Protein AF-A0A9Q0I4V2-F1 (afdb_monomer_lite)

Secondary structure (DSSP, 8-state):
---S--------SSHHHHHHHHHHHHHHTHHHHHHHHHHTT---GGGT-HHHHHHHHHHHHHHHHHHHHHHHHTSTT--HHHHHSPPGGGSS--

Structure (mmCIF, N/CA/C/O backbone):
data_AF-A0A9Q0I4V2-F1
#
_entry.id   AF-A0A9Q0I4V2-F1
#
loop_
_atom_site.group_PDB
_atom_site.id
_atom_site.type_symbol
_atom_site.label_atom_id
_atom_site.label_alt_id
_atom_site.label_comp_id
_atom_site.label_asym_id
_atom_site.label_entity_id
_atom_site.label_seq_id
_atom_site.pdbx_PDB_ins_code
_atom_site.Cartn_x
_atom_site.Cartn_y
_atom_site.Cartn_z
_atom_site.occupancy
_atom_site.B_iso_or_equiv
_atom_site.auth_seq_id
_atom_site.auth_comp_id
_atom_site.auth_asym_id
_atom_site.auth_atom_id
_atom_site.pdbx_PDB_model_num
ATOM 1 N N . MET A 1 1 ? -17.325 -12.843 1.898 1.00 42.16 1 MET A N 1
ATOM 2 C CA . MET A 1 1 ? -15.992 -12.222 1.809 1.00 42.16 1 MET A CA 1
ATOM 3 C C . MET A 1 1 ? -15.171 -13.076 0.869 1.00 42.16 1 MET A C 1
ATOM 5 O O . MET A 1 1 ? -14.630 -14.083 1.298 1.00 42.16 1 MET A O 1
ATOM 9 N N . ASP A 1 2 ? -15.194 -12.738 -0.413 1.00 47.62 2 ASP A N 1
ATOM 10 C CA . ASP A 1 2 ? -14.444 -13.437 -1.455 1.00 47.62 2 ASP A CA 1
ATOM 11 C C . ASP A 1 2 ? -13.394 -12.431 -1.937 1.00 47.62 2 ASP A C 1
ATOM 13 O O . ASP A 1 2 ? -13.753 -11.384 -2.480 1.00 47.62 2 ASP A O 1
ATOM 17 N N . SER A 1 3 ? -12.121 -12.633 -1.587 1.00 56.28 3 SER A N 1
ATOM 18 C CA . SER A 1 3 ? -11.054 -11.700 -1.960 1.00 56.28 3 SER A CA 1
ATOM 19 C C . SER A 1 3 ? -10.373 -12.199 -3.234 1.00 56.28 3 SER A C 1
ATOM 21 O O . SER A 1 3 ? -10.006 -13.363 -3.355 1.00 56.28 3 SER A O 1
ATOM 23 N N . SER A 1 4 ? -10.179 -11.309 -4.210 1.00 64.69 4 SER A N 1
ATOM 24 C CA . SER A 1 4 ? -9.555 -11.641 -5.507 1.00 64.69 4 SER A CA 1
ATOM 25 C C . SER A 1 4 ? -8.055 -11.999 -5.395 1.00 64.69 4 SER A C 1
ATOM 27 O O . SER A 1 4 ? -7.388 -12.340 -6.375 1.00 64.69 4 SER A O 1
ATOM 29 N N . TYR A 1 5 ? -7.480 -11.924 -4.191 1.00 62.53 5 TYR A N 1
ATOM 30 C CA . TYR A 1 5 ? -6.055 -12.119 -3.956 1.00 62.53 5 TYR A CA 1
ATOM 31 C C . TYR A 1 5 ? -5.737 -13.572 -3.579 1.00 62.53 5 TYR A C 1
ATOM 33 O O . TYR A 1 5 ? -5.896 -13.978 -2.434 1.00 62.53 5 TYR A O 1
ATOM 41 N N . LYS A 1 6 ? -5.198 -14.342 -4.534 1.00 72.00 6 LYS A N 1
ATOM 42 C CA . LYS A 1 6 ? -4.542 -15.645 -4.277 1.00 72.00 6 LYS A CA 1
ATOM 43 C C . LYS A 1 6 ? -3.225 -15.474 -3.504 1.00 72.00 6 LYS A C 1
ATOM 45 O O . LYS A 1 6 ? -2.680 -14.367 -3.492 1.00 72.00 6 LYS A O 1
ATOM 50 N N . ASP A 1 7 ? -2.693 -16.550 -2.916 1.00 64.94 7 ASP A N 1
ATOM 51 C CA . ASP A 1 7 ? -1.449 -16.579 -2.119 1.00 64.94 7 ASP A CA 1
ATOM 52 C C . ASP A 1 7 ? -0.344 -15.648 -2.653 1.00 64.94 7 ASP A C 1
ATOM 54 O O . ASP A 1 7 ? -0.061 -15.595 -3.855 1.00 64.94 7 ASP A O 1
ATOM 58 N N . LEU A 1 8 ? 0.257 -14.853 -1.759 1.00 59.88 8 LEU A N 1
ATOM 59 C CA . LEU A 1 8 ? 1.361 -13.960 -2.113 1.00 59.88 8 LEU A CA 1
ATOM 60 C C . LEU A 1 8 ? 2.679 -14.744 -2.044 1.00 59.88 8 LEU A C 1
ATOM 62 O O . LEU A 1 8 ? 3.007 -15.258 -0.973 1.00 59.88 8 LEU A O 1
ATOM 66 N N . PRO A 1 9 ? 3.495 -14.786 -3.111 1.00 55.78 9 PRO A N 1
ATOM 67 C CA . PRO A 1 9 ? 4.874 -15.226 -2.979 1.00 55.78 9 PRO A CA 1
ATOM 68 C C . PRO A 1 9 ? 5.641 -14.174 -2.168 1.00 55.78 9 PRO A C 1
ATOM 70 O O . PRO A 1 9 ? 6.134 -13.184 -2.706 1.00 55.78 9 PRO A O 1
ATOM 73 N N . LEU A 1 10 ? 5.718 -14.383 -0.851 1.00 50.19 10 LEU A N 1
ATOM 74 C CA . LEU A 1 10 ? 6.475 -13.535 0.078 1.00 50.19 10 LEU A CA 1
ATOM 75 C C . LEU A 1 10 ? 7.983 -13.553 -0.234 1.00 50.19 10 LEU A C 1
ATOM 77 O O . LEU A 1 10 ? 8.683 -12.582 0.051 1.00 50.19 10 LEU A O 1
ATOM 81 N N . HIS A 1 11 ? 8.462 -14.615 -0.891 1.00 48.75 11 HIS A N 1
ATOM 82 C CA . HIS A 1 11 ? 9.833 -14.774 -1.368 1.00 48.75 11 HIS A CA 1
ATOM 83 C C . HIS A 1 11 ? 9.971 -14.358 -2.841 1.00 48.75 11 HIS A C 1
ATOM 85 O O . HIS A 1 11 ? 9.809 -15.161 -3.755 1.00 48.75 11 HIS A O 1
ATOM 91 N N . SER A 1 12 ? 10.326 -13.095 -3.068 1.00 53.09 12 SER A N 1
ATOM 92 C CA . SER A 1 12 ? 10.986 -12.661 -4.305 1.00 53.09 12 SER A CA 1
ATOM 93 C C . SER A 1 12 ? 12.458 -12.401 -3.991 1.00 53.09 12 SER A C 1
ATOM 95 O O . SER A 1 12 ? 12.759 -11.824 -2.945 1.00 53.09 12 SER A O 1
ATOM 97 N N . ALA A 1 13 ? 13.374 -12.761 -4.900 1.00 57.28 13 ALA A N 1
ATOM 98 C CA . ALA A 1 13 ? 14.793 -12.386 -4.802 1.00 57.28 13 ALA A CA 1
ATOM 99 C C . ALA A 1 13 ? 14.983 -10.857 -4.686 1.00 57.28 13 ALA A C 1
ATOM 101 O O . ALA A 1 13 ? 16.003 -10.372 -4.205 1.00 57.28 13 ALA A O 1
ATOM 102 N N . VAL A 1 14 ? 13.957 -10.095 -5.076 1.00 60.72 14 VAL A N 1
ATOM 103 C CA . VAL A 1 14 ? 13.890 -8.644 -4.976 1.00 60.72 14 VAL A CA 1
ATOM 104 C C . VAL A 1 14 ? 12.908 -8.269 -3.866 1.00 60.72 14 VAL A C 1
ATOM 106 O O . VAL A 1 14 ? 11.707 -8.105 -4.094 1.00 60.72 14 VAL A O 1
ATOM 109 N N . ARG A 1 15 ? 13.439 -8.155 -2.640 1.00 66.75 15 ARG A N 1
ATOM 110 C CA . ARG A 1 15 ? 12.683 -7.960 -1.385 1.00 66.75 15 ARG A CA 1
ATOM 111 C C . ARG A 1 15 ? 11.652 -6.831 -1.463 1.00 66.75 15 ARG A C 1
ATOM 113 O O . ARG A 1 15 ? 10.535 -6.977 -0.981 1.00 66.75 15 ARG A O 1
ATOM 120 N N . TRP A 1 16 ? 12.000 -5.731 -2.121 1.00 71.00 16 TRP A N 1
ATOM 121 C CA . TRP A 1 16 ? 11.137 -4.557 -2.220 1.00 71.00 16 TRP A CA 1
ATOM 122 C C . TRP A 1 16 ? 9.927 -4.753 -3.150 1.00 71.00 16 TRP A C 1
ATOM 124 O O . TRP A 1 16 ? 8.874 -4.170 -2.897 1.00 71.00 16 TRP A O 1
ATOM 134 N N . LEU A 1 17 ? 10.023 -5.644 -4.147 1.00 75.12 17 LEU A N 1
ATOM 135 C CA . LEU A 1 17 ? 8.896 -5.983 -5.019 1.00 75.12 17 LEU A CA 1
ATOM 136 C C . LEU A 1 17 ? 7.793 -6.719 -4.247 1.00 75.12 17 LEU A C 1
ATOM 138 O O . LEU A 1 17 ? 6.605 -6.454 -4.430 1.00 75.12 17 LEU A O 1
ATOM 142 N N . SER A 1 18 ? 8.202 -7.628 -3.356 1.00 78.62 18 SER A N 1
ATOM 143 C CA . SER A 1 18 ? 7.298 -8.327 -2.437 1.00 78.62 18 SER A CA 1
ATOM 144 C C . SER A 1 18 ? 6.639 -7.340 -1.466 1.00 78.62 18 SER A C 1
ATOM 146 O O . SER A 1 18 ? 5.420 -7.355 -1.312 1.00 78.62 18 SER A O 1
ATOM 148 N N . CYS A 1 19 ? 7.417 -6.404 -0.905 1.00 82.38 19 CYS A N 1
ATOM 149 C CA . CYS A 1 19 ? 6.898 -5.366 -0.009 1.00 82.38 19 CYS A CA 1
ATOM 150 C C . CYS A 1 19 ? 5.853 -4.460 -0.677 1.00 82.38 19 CYS A C 1
ATOM 152 O O . CYS A 1 19 ? 4.798 -4.239 -0.092 1.00 82.38 19 CYS A O 1
ATOM 154 N N . GLY A 1 20 ? 6.096 -3.970 -1.898 1.00 87.81 20 GLY A N 1
ATOM 155 C CA . GLY A 1 20 ? 5.110 -3.132 -2.592 1.00 87.81 20 GLY A CA 1
ATOM 156 C C . GLY A 1 20 ? 3.824 -3.895 -2.938 1.00 87.81 20 GLY A C 1
ATOM 157 O O . GLY A 1 20 ? 2.733 -3.373 -2.749 1.00 87.81 20 GLY A O 1
ATOM 158 N N . LYS A 1 21 ? 3.922 -5.175 -3.334 1.00 88.12 21 LYS A N 1
ATOM 159 C CA . LYS A 1 21 ? 2.732 -6.021 -3.552 1.00 88.12 21 LYS A CA 1
ATOM 160 C C . LYS A 1 21 ? 1.960 -6.304 -2.261 1.00 88.12 21 LYS A C 1
ATOM 162 O O . LYS A 1 21 ? 0.738 -6.416 -2.293 1.00 88.12 21 LYS A O 1
ATOM 167 N N . ALA A 1 22 ? 2.659 -6.451 -1.136 1.00 89.00 22 ALA A N 1
ATOM 168 C CA . ALA A 1 22 ? 2.022 -6.599 0.167 1.00 89.00 22 ALA A CA 1
ATOM 169 C C . ALA A 1 22 ? 1.270 -5.317 0.569 1.00 89.00 22 ALA A C 1
ATOM 171 O O . ALA A 1 22 ? 0.128 -5.412 1.011 1.00 89.00 22 ALA A O 1
ATOM 172 N N . LEU A 1 23 ? 1.866 -4.138 0.343 1.00 92.31 23 LEU A N 1
ATOM 173 C CA . LEU A 1 23 ? 1.232 -2.830 0.561 1.00 92.31 23 LEU A CA 1
ATOM 174 C C . LEU A 1 23 ? -0.022 -2.642 -0.303 1.00 92.31 23 LEU A C 1
ATOM 176 O O . LEU A 1 23 ? -1.076 -2.315 0.234 1.00 92.31 23 LEU A O 1
ATOM 180 N N . GLU A 1 24 ? 0.055 -2.927 -1.608 1.00 93.06 24 GLU A N 1
ATOM 181 C CA . GLU A 1 24 ? -1.100 -2.847 -2.521 1.00 93.06 24 GLU A CA 1
ATOM 182 C C . GLU A 1 24 ? -2.277 -3.705 -2.034 1.00 93.06 24 GLU A C 1
ATOM 184 O O . GLU A 1 24 ? -3.423 -3.261 -2.050 1.00 93.06 24 GLU A O 1
ATOM 189 N N . ARG A 1 25 ? -2.004 -4.927 -1.559 1.00 92.44 25 ARG A N 1
ATOM 190 C CA . ARG A 1 25 ? -3.034 -5.819 -1.002 1.00 92.44 25 ARG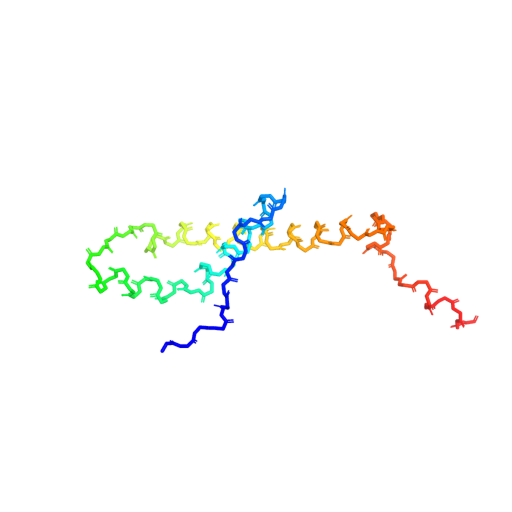 A CA 1
ATOM 191 C C . ARG A 1 25 ? -3.586 -5.326 0.324 1.00 92.44 25 ARG A C 1
ATOM 193 O O . ARG A 1 25 ? -4.788 -5.417 0.546 1.00 92.44 25 ARG A O 1
ATOM 200 N N . PHE A 1 26 ? -2.715 -4.835 1.202 1.00 92.69 26 PHE A N 1
ATOM 201 C CA . PHE A 1 26 ? -3.121 -4.292 2.492 1.00 92.69 26 PHE A CA 1
ATOM 202 C C . PHE A 1 26 ? -4.079 -3.113 2.302 1.00 92.69 26 PHE A C 1
ATOM 204 O O . PHE A 1 26 ? -5.154 -3.102 2.891 1.00 92.69 26 PHE A O 1
ATOM 211 N N . VAL A 1 27 ? -3.737 -2.182 1.406 1.00 94.44 27 VAL A N 1
ATOM 212 C CA . VAL A 1 27 ? -4.605 -1.058 1.031 1.00 94.44 27 VAL A CA 1
ATOM 213 C C . VAL A 1 27 ? -5.885 -1.532 0.335 1.00 94.44 27 VAL A C 1
ATOM 215 O O . VAL A 1 27 ? -6.967 -1.054 0.661 1.00 94.44 27 VAL A O 1
ATOM 218 N N . GLY A 1 28 ? -5.805 -2.509 -0.573 1.00 94.19 28 GLY A N 1
ATOM 219 C CA . GLY A 1 28 ? -6.989 -3.071 -1.237 1.00 94.19 28 GLY A CA 1
ATOM 220 C C . GLY A 1 28 ? -7.976 -3.758 -0.283 1.00 94.19 28 GLY A C 1
ATOM 221 O O . GLY A 1 28 ? -9.166 -3.832 -0.578 1.00 94.19 28 GLY A O 1
ATOM 222 N N . CYS A 1 29 ? -7.498 -4.232 0.868 1.00 94.88 29 CYS A N 1
ATOM 223 C CA . CYS A 1 29 ? -8.304 -4.846 1.921 1.00 94.88 29 CYS A CA 1
ATOM 224 C C . CYS A 1 29 ? -8.503 -3.927 3.138 1.00 94.88 29 CYS A C 1
ATOM 226 O O . CYS A 1 29 ? -8.947 -4.414 4.177 1.00 94.88 29 CYS A O 1
ATOM 228 N N . PHE A 1 30 ? -8.170 -2.637 3.047 1.00 94.19 30 PHE A N 1
ATOM 229 C CA . PHE A 1 30 ? -8.038 -1.759 4.213 1.00 94.19 30 PHE A CA 1
ATOM 230 C C . PHE A 1 30 ? -9.306 -1.716 5.078 1.00 94.19 30 PHE A C 1
ATOM 232 O O . PHE A 1 30 ? -9.240 -1.972 6.280 1.00 94.19 30 PHE A O 1
ATOM 239 N N . ASP A 1 31 ? -10.474 -1.521 4.462 1.00 92.88 31 ASP A N 1
ATOM 240 C CA . ASP A 1 31 ? -11.759 -1.493 5.177 1.00 92.88 31 ASP A CA 1
ATOM 241 C C . ASP A 1 31 ? -12.110 -2.845 5.814 1.00 92.88 31 ASP A C 1
ATOM 243 O O . ASP A 1 31 ? -12.615 -2.905 6.936 1.00 92.88 31 ASP A O 1
ATOM 247 N N . ALA A 1 32 ? -11.802 -3.950 5.128 1.00 94.62 32 ALA A N 1
ATOM 248 C CA . ALA A 1 32 ? -12.024 -5.294 5.654 1.00 94.62 32 ALA A CA 1
ATOM 249 C C . ALA A 1 32 ? -11.101 -5.597 6.846 1.00 94.62 32 ALA A C 1
ATOM 251 O O . ALA A 1 32 ? -11.528 -6.238 7.805 1.00 94.62 32 ALA A O 1
ATOM 252 N N . ILE A 1 33 ? -9.856 -5.112 6.809 1.00 93.56 33 ILE A N 1
ATOM 253 C CA . ILE A 1 33 ? -8.894 -5.228 7.911 1.00 93.56 33 ILE A CA 1
ATOM 254 C C . ILE A 1 33 ? -9.370 -4.409 9.112 1.00 93.56 33 ILE A C 1
ATOM 256 O O . ILE A 1 33 ? -9.392 -4.939 10.220 1.00 93.56 33 ILE A O 1
ATOM 260 N N . LYS A 1 34 ? -9.820 -3.164 8.901 1.00 93.81 34 LYS A N 1
ATOM 261 C CA . LYS A 1 34 ? -10.418 -2.339 9.963 1.00 93.81 34 LYS A CA 1
ATOM 262 C C . LYS A 1 34 ? -11.603 -3.039 10.628 1.00 93.81 34 LYS A C 1
ATOM 264 O O . LYS A 1 34 ? -11.642 -3.154 11.850 1.00 93.81 34 LYS A O 1
ATOM 269 N N . ALA A 1 35 ? -12.536 -3.559 9.829 1.00 93.44 35 ALA A N 1
ATOM 270 C CA . ALA A 1 35 ? -13.698 -4.283 10.337 1.00 93.44 35 ALA A CA 1
ATOM 271 C C . ALA A 1 35 ? -13.301 -5.541 11.132 1.00 93.44 35 ALA A C 1
ATOM 273 O O . ALA A 1 35 ? -13.836 -5.784 12.213 1.00 93.44 35 ALA A O 1
ATOM 274 N N . PHE A 1 36 ? -12.331 -6.313 10.631 1.00 94.44 36 PHE A N 1
ATOM 275 C CA . PHE A 1 36 ? -11.823 -7.506 11.309 1.00 94.44 36 PHE A CA 1
ATOM 276 C C . 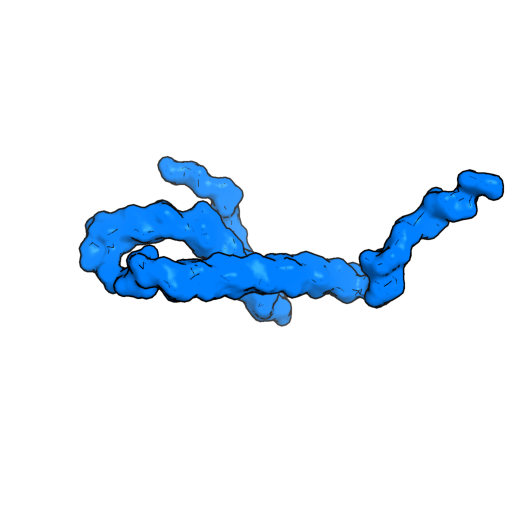PHE A 1 36 ? -11.155 -7.178 12.652 1.00 94.44 36 PHE A C 1
ATOM 278 O O . PHE A 1 36 ? -11.389 -7.866 13.642 1.00 94.44 36 PHE A O 1
ATOM 285 N N . LEU A 1 37 ? -10.340 -6.122 12.709 1.00 94.94 37 LEU A N 1
ATOM 286 C CA . LEU A 1 37 ? -9.671 -5.695 13.941 1.00 94.94 37 LEU A CA 1
ATOM 287 C C . LEU A 1 37 ? -10.675 -5.207 14.991 1.00 94.94 37 LEU A C 1
ATOM 289 O O . LEU A 1 37 ? -10.577 -5.605 16.153 1.00 94.94 37 LEU A O 1
ATOM 293 N N . ALA A 1 38 ? -11.693 -4.455 14.565 1.00 92.81 38 ALA A N 1
ATOM 294 C CA . ALA A 1 38 ? -12.794 -4.040 15.429 1.00 92.81 38 ALA A CA 1
ATOM 295 C C . ALA A 1 38 ? -13.563 -5.244 16.006 1.00 92.81 38 ALA A C 1
ATOM 297 O O . ALA A 1 38 ? -13.841 -5.276 17.203 1.00 92.81 38 ALA A O 1
ATOM 298 N N . GLU A 1 39 ? -13.843 -6.275 15.196 1.00 95.56 39 GLU A N 1
ATOM 299 C CA . GLU A 1 39 ? -14.469 -7.525 15.663 1.00 95.56 39 GLU A CA 1
ATOM 300 C C . GLU A 1 39 ? -13.604 -8.250 16.709 1.00 95.56 39 GLU A C 1
ATOM 302 O O . GLU A 1 39 ? -14.119 -8.833 17.664 1.00 95.56 39 GLU A O 1
ATOM 307 N N . LYS A 1 40 ? -12.276 -8.196 16.559 1.00 95.56 40 LYS A N 1
ATOM 308 C CA . LYS A 1 40 ? -11.325 -8.764 17.526 1.00 95.56 40 LYS A CA 1
ATOM 309 C C . LYS A 1 40 ? -11.085 -7.881 18.749 1.00 95.56 40 LYS A C 1
ATOM 311 O O . LYS A 1 40 ? -10.340 -8.298 19.635 1.00 95.56 40 LYS A O 1
ATOM 316 N N . GLY A 1 41 ? -11.697 -6.697 18.814 1.00 93.81 41 GLY A N 1
ATOM 317 C CA . GLY A 1 41 ? -11.454 -5.721 19.874 1.00 93.81 41 GLY A CA 1
ATOM 318 C C . GLY A 1 41 ? -10.004 -5.234 19.910 1.00 93.81 41 GLY A C 1
ATOM 319 O O . GLY A 1 41 ? -9.515 -4.847 20.970 1.00 93.81 41 GLY A O 1
ATOM 320 N N . GLN A 1 42 ? -9.297 -5.311 18.780 1.00 93.94 42 GLN A N 1
ATOM 321 C CA . GLN A 1 42 ? -7.945 -4.790 18.646 1.00 93.94 42 GLN A CA 1
ATOM 322 C C . GLN A 1 42 ? -8.014 -3.369 18.109 1.00 93.94 42 GLN A C 1
ATOM 324 O O . GLN A 1 42 ? -8.562 -3.135 17.033 1.00 93.94 42 GLN A O 1
ATOM 329 N N . ASP A 1 43 ? -7.435 -2.442 18.861 1.00 89.44 43 ASP A N 1
ATOM 330 C CA . ASP A 1 43 ? -7.369 -1.042 18.476 1.00 89.44 43 ASP A CA 1
ATOM 331 C C . ASP A 1 43 ? -5.996 -0.710 17.889 1.00 89.44 43 ASP A C 1
ATOM 333 O O . ASP A 1 43 ? -4.956 -1.084 18.439 1.00 89.44 43 ASP A O 1
ATOM 337 N N . TYR A 1 44 ? -6.020 -0.012 16.760 1.00 92.12 44 TYR A N 1
ATOM 338 C CA . TYR A 1 44 ? -4.846 0.474 16.049 1.00 92.12 44 TYR A CA 1
ATOM 339 C C . TYR A 1 44 ? -5.120 1.928 15.659 1.00 92.12 44 TYR A C 1
ATOM 341 O O . TYR A 1 44 ? -5.721 2.168 14.605 1.00 92.12 44 TYR A O 1
ATOM 349 N N . PRO A 1 45 ? -4.714 2.904 16.492 1.00 93.06 45 PRO A N 1
ATOM 350 C CA . PRO A 1 45 ? -5.075 4.310 16.309 1.00 93.06 45 PRO A CA 1
ATOM 351 C C . PRO A 1 45 ? -4.599 4.873 14.964 1.00 93.06 45 PRO A C 1
ATOM 353 O O . PRO A 1 45 ? -5.222 5.774 14.406 1.00 93.06 45 PRO A O 1
ATOM 356 N N . GLU A 1 46 ? -3.534 4.311 14.396 1.00 93.69 46 GLU A N 1
ATOM 357 C CA . GLU A 1 46 ? -3.028 4.655 13.071 1.00 93.69 46 GLU A CA 1
ATOM 358 C C . GLU A 1 46 ? -4.058 4.441 11.950 1.00 93.69 46 GLU A C 1
ATOM 360 O O . GLU A 1 46 ? -4.053 5.182 10.970 1.00 93.69 46 GLU A O 1
ATOM 365 N N . LEU A 1 47 ? -4.957 3.457 12.084 1.00 92.25 47 LEU A N 1
ATOM 366 C CA . LEU A 1 47 ? -5.983 3.148 11.076 1.00 92.25 47 LEU A CA 1
ATOM 367 C C . LEU A 1 47 ? -7.170 4.127 11.093 1.00 92.25 47 LEU A C 1
ATOM 369 O O . LEU A 1 47 ? -7.990 4.116 10.166 1.00 92.25 47 LEU A O 1
ATOM 373 N N . GLU A 1 48 ? -7.254 4.966 12.127 1.00 92.69 48 GLU A N 1
ATOM 374 C CA . GLU A 1 48 ? -8.232 6.052 12.261 1.00 92.69 48 GLU A CA 1
ATOM 375 C C . GLU A 1 48 ? -7.592 7.445 12.093 1.00 92.69 48 GLU A C 1
ATOM 377 O O . GLU A 1 48 ? -8.296 8.418 11.825 1.00 92.69 48 GLU A O 1
ATOM 382 N N . ASP A 1 49 ? -6.261 7.566 12.194 1.00 96.44 49 ASP A N 1
ATOM 383 C CA . ASP A 1 49 ? -5.542 8.812 11.904 1.00 96.44 49 ASP A CA 1
ATOM 384 C C . ASP A 1 49 ? -5.466 9.065 10.391 1.00 96.44 49 ASP A C 1
ATOM 386 O O . ASP A 1 49 ? -4.641 8.499 9.670 1.00 96.44 49 ASP A O 1
ATOM 390 N N . GLU A 1 50 ? -6.282 10.005 9.915 1.00 96.00 50 GLU A N 1
ATOM 391 C CA . GLU A 1 50 ? -6.322 10.435 8.517 1.00 96.00 50 GLU A CA 1
ATOM 392 C C . GLU A 1 50 ? -4.932 10.791 7.955 1.00 96.00 50 GLU A C 1
ATOM 394 O O . GLU A 1 50 ? -4.601 10.422 6.826 1.00 96.00 50 GLU A O 1
ATOM 399 N N . LYS A 1 51 ? -4.063 11.452 8.734 1.00 97.00 51 LYS A N 1
ATOM 400 C CA . LYS A 1 51 ? -2.716 11.821 8.265 1.00 97.00 51 LYS A CA 1
ATOM 401 C C . LYS A 1 51 ? -1.831 10.600 8.086 1.00 97.00 51 LYS A C 1
ATOM 403 O O . LYS A 1 51 ? -0.958 10.603 7.214 1.00 97.00 51 LYS A O 1
ATOM 408 N N . TRP A 1 52 ? -1.999 9.589 8.929 1.00 96.44 52 TRP A N 1
ATOM 409 C CA . TRP A 1 52 ? -1.273 8.335 8.797 1.00 96.44 52 TRP A CA 1
ATOM 410 C C . TRP A 1 52 ? -1.778 7.542 7.591 1.00 96.44 52 TRP A C 1
ATOM 412 O O . TRP A 1 52 ? -0.970 7.119 6.761 1.00 96.44 52 TRP A O 1
ATOM 422 N N . VAL A 1 53 ? -3.100 7.447 7.423 1.00 96.00 53 VAL A N 1
ATOM 423 C CA . VAL A 1 53 ? -3.727 6.771 6.278 1.00 96.00 53 VAL A CA 1
ATOM 424 C C . VAL A 1 53 ? -3.293 7.410 4.961 1.00 96.00 53 VAL A C 1
ATOM 426 O O . VAL A 1 53 ? -2.861 6.702 4.053 1.00 96.00 53 VAL A O 1
ATOM 429 N N . VAL A 1 54 ? -3.293 8.742 4.858 1.00 96.94 54 VAL A N 1
ATOM 430 C CA . VAL A 1 54 ? -2.815 9.444 3.654 1.00 96.94 54 VAL A CA 1
ATOM 431 C C . VAL A 1 54 ? -1.355 9.097 3.341 1.00 96.94 54 VAL A C 1
ATOM 433 O O . VAL A 1 54 ? -1.020 8.841 2.184 1.00 96.94 54 VAL A O 1
ATOM 436 N N . LYS A 1 55 ? -0.479 9.030 4.353 1.00 96.81 55 LYS A N 1
ATOM 437 C CA . LYS A 1 55 ? 0.924 8.622 4.157 1.00 96.81 55 LYS A CA 1
ATOM 438 C C . LYS A 1 55 ? 1.038 7.176 3.678 1.00 96.81 55 LYS A C 1
ATOM 440 O O . LYS A 1 55 ? 1.861 6.904 2.806 1.00 96.81 55 LYS A O 1
ATOM 445 N N . LEU A 1 56 ? 0.227 6.265 4.218 1.00 95.06 56 LEU A N 1
ATOM 446 C CA . LEU A 1 56 ? 0.182 4.868 3.783 1.00 95.06 56 LEU A CA 1
ATOM 447 C C . LEU A 1 56 ? -0.257 4.753 2.316 1.00 95.06 56 LEU A C 1
ATOM 449 O O . LEU A 1 56 ? 0.390 4.047 1.539 1.00 95.06 56 LEU A O 1
ATOM 453 N N . MET A 1 57 ? -1.321 5.462 1.930 1.00 95.12 57 MET A N 1
ATOM 454 C CA . MET A 1 57 ? -1.827 5.473 0.553 1.00 95.12 57 MET A CA 1
ATOM 455 C C . MET A 1 57 ? -0.772 6.020 -0.413 1.00 95.12 57 MET A C 1
ATOM 457 O O . MET A 1 57 ? -0.470 5.393 -1.426 1.00 95.12 57 MET A O 1
ATOM 461 N N . PHE A 1 58 ? -0.135 7.136 -0.053 1.00 95.81 58 PHE A N 1
ATOM 462 C CA . PHE A 1 58 ? 0.938 7.742 -0.841 1.00 95.81 58 PHE A CA 1
ATOM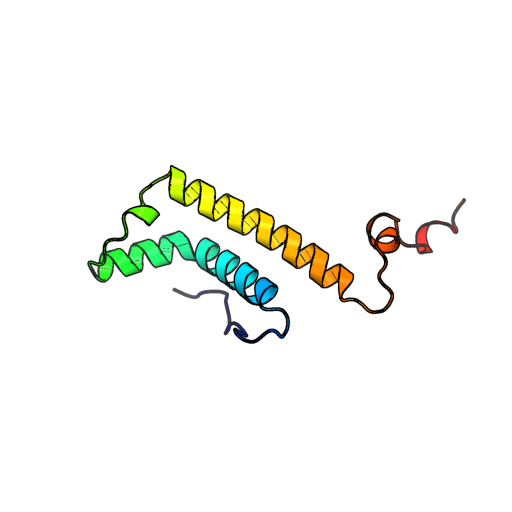 463 C C . PHE A 1 58 ? 2.156 6.820 -0.994 1.00 95.81 58 PHE A C 1
ATOM 465 O O . PHE A 1 58 ? 2.696 6.660 -2.089 1.00 95.81 58 PHE A O 1
ATOM 472 N N . LEU A 1 59 ? 2.580 6.169 0.094 1.00 94.81 59 LEU A N 1
ATOM 473 C CA . LEU A 1 59 ? 3.672 5.197 0.058 1.00 94.81 59 LEU A CA 1
ATOM 474 C C . LEU A 1 59 ? 3.331 4.004 -0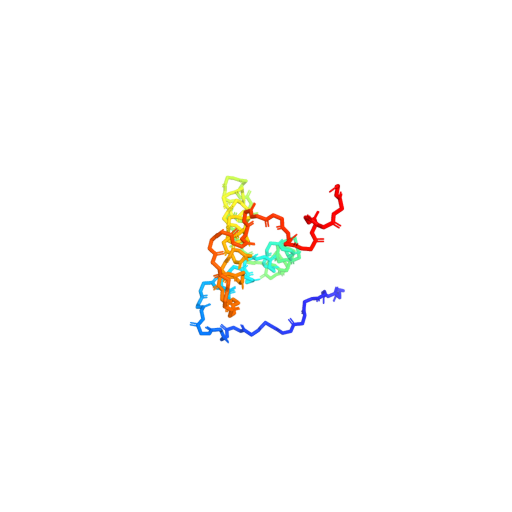.845 1.00 94.81 59 LEU A C 1
ATOM 476 O O . LEU A 1 59 ? 4.181 3.530 -1.603 1.00 94.81 59 LEU A O 1
ATOM 480 N N . THR A 1 60 ? 2.091 3.524 -0.778 1.00 94.75 60 THR A N 1
ATOM 481 C CA . THR A 1 60 ? 1.606 2.416 -1.609 1.00 94.75 60 THR A CA 1
ATOM 482 C C . THR A 1 60 ? 1.628 2.791 -3.091 1.00 94.75 60 THR A C 1
ATOM 484 O O . THR A 1 60 ? 2.111 2.012 -3.909 1.00 94.75 60 THR A O 1
ATOM 487 N N . ASP A 1 61 ? 1.218 4.013 -3.436 1.00 95.19 61 ASP A N 1
ATOM 488 C CA . ASP A 1 61 ? 1.249 4.508 -4.815 1.00 95.19 61 ASP A CA 1
ATOM 489 C C . ASP A 1 61 ? 2.684 4.598 -5.372 1.00 95.19 61 ASP A C 1
ATOM 491 O O . ASP A 1 61 ? 3.005 4.001 -6.407 1.00 95.19 61 ASP A O 1
ATOM 495 N N . ILE A 1 62 ? 3.603 5.237 -4.633 1.00 94.88 62 ILE A N 1
ATOM 496 C CA . ILE A 1 62 ? 5.019 5.335 -5.034 1.00 94.88 62 ILE A CA 1
ATOM 497 C C . ILE A 1 62 ? 5.650 3.950 -5.185 1.00 94.88 62 ILE A C 1
ATOM 499 O O . ILE A 1 62 ? 6.358 3.687 -6.162 1.00 94.88 62 ILE A O 1
ATOM 503 N N . THR A 1 63 ? 5.416 3.047 -4.231 1.00 91.94 63 THR A N 1
ATOM 504 C CA . THR A 1 63 ? 5.979 1.691 -4.301 1.00 91.94 63 THR A CA 1
ATOM 505 C C . THR A 1 63 ? 5.404 0.894 -5.472 1.00 91.94 63 THR A 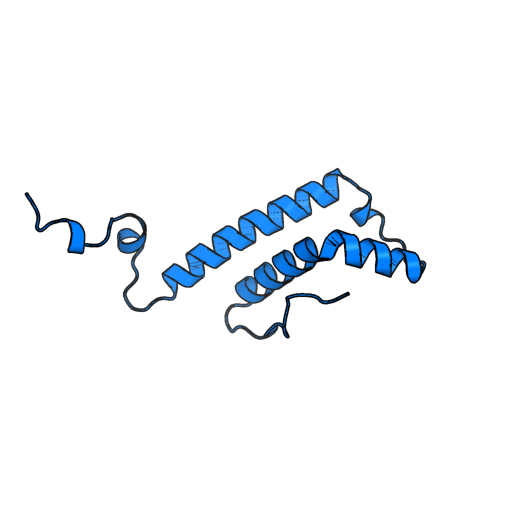C 1
ATOM 507 O O . THR A 1 63 ? 6.154 0.164 -6.122 1.00 91.94 63 THR A O 1
ATOM 510 N N . GLY A 1 64 ? 4.133 1.100 -5.829 1.00 90.81 64 GLY A N 1
ATOM 511 C CA . GLY A 1 64 ? 3.528 0.558 -7.047 1.00 90.81 64 GLY A CA 1
ATOM 512 C C . GLY A 1 64 ? 4.207 1.068 -8.325 1.00 90.81 64 GLY A C 1
ATOM 513 O O . GLY A 1 64 ? 4.534 0.284 -9.224 1.00 90.81 64 GLY A O 1
ATOM 514 N N . HIS A 1 65 ? 4.500 2.369 -8.404 1.00 90.94 65 HIS A N 1
ATOM 515 C CA . HIS A 1 65 ? 5.246 2.951 -9.526 1.00 90.94 65 HIS A CA 1
ATOM 516 C C . HIS A 1 65 ? 6.667 2.392 -9.650 1.00 90.94 65 HIS A C 1
ATOM 518 O O . HIS A 1 65 ? 7.079 1.987 -10.742 1.00 90.94 65 HIS A O 1
ATOM 524 N N . LEU A 1 66 ? 7.395 2.308 -8.536 1.00 89.25 66 LEU A N 1
ATOM 525 C CA . LEU A 1 66 ? 8.738 1.730 -8.507 1.00 89.25 66 LEU A CA 1
ATOM 526 C C . LEU A 1 66 ? 8.714 0.256 -8.919 1.00 89.25 66 LEU A C 1
ATOM 528 O O . LEU A 1 66 ? 9.552 -0.172 -9.713 1.00 89.25 66 LEU A O 1
ATOM 532 N N . ASN A 1 67 ? 7.730 -0.514 -8.446 1.00 87.81 67 ASN A N 1
ATOM 533 C CA . ASN A 1 67 ? 7.579 -1.921 -8.807 1.00 87.81 67 ASN A CA 1
ATOM 534 C C . ASN A 1 67 ? 7.391 -2.097 -10.314 1.00 87.81 67 ASN A C 1
ATOM 536 O O . ASN A 1 67 ? 8.056 -2.938 -10.920 1.00 87.81 67 ASN A O 1
ATOM 540 N N . LYS A 1 68 ? 6.523 -1.283 -10.930 1.00 86.38 68 LYS A N 1
ATOM 541 C CA . LYS A 1 68 ? 6.309 -1.285 -12.385 1.00 86.38 68 LYS A CA 1
ATOM 542 C C . LYS A 1 68 ? 7.595 -0.949 -13.137 1.00 86.38 68 LYS A C 1
ATOM 544 O O . LYS A 1 68 ? 7.933 -1.648 -14.088 1.00 86.38 68 LYS A O 1
ATOM 549 N N . LEU A 1 69 ? 8.317 0.089 -12.710 1.00 85.31 69 LEU A N 1
ATOM 550 C CA . LEU A 1 69 ? 9.581 0.492 -13.331 1.00 85.31 69 LEU A CA 1
ATOM 551 C C . LEU A 1 69 ? 10.630 -0.624 -13.254 1.00 85.31 69 LEU A C 1
ATOM 553 O O . LEU A 1 69 ? 11.248 -0.971 -14.255 1.00 85.31 69 LEU A O 1
ATOM 557 N N . ASN A 1 70 ? 10.807 -1.226 -12.084 1.00 84.25 70 ASN A N 1
ATOM 558 C CA . ASN A 1 70 ? 11.795 -2.281 -11.895 1.00 84.25 70 ASN A CA 1
ATOM 559 C C . ASN A 1 70 ? 11.446 -3.574 -12.627 1.00 84.25 70 ASN A C 1
ATOM 561 O O . ASN A 1 70 ? 12.342 -4.217 -13.155 1.00 84.25 70 ASN A O 1
ATOM 565 N N . LEU A 1 71 ? 10.165 -3.933 -12.730 1.00 82.88 71 LEU A N 1
ATOM 566 C CA . LEU A 1 71 ? 9.754 -5.060 -13.571 1.00 82.88 71 LEU A CA 1
ATOM 567 C C . LEU A 1 71 ? 10.093 -4.831 -15.044 1.00 82.88 71 LEU A C 1
ATOM 569 O O . LEU A 1 71 ? 10.531 -5.767 -15.706 1.00 82.88 71 LEU A O 1
ATOM 573 N N . LYS A 1 72 ? 9.941 -3.598 -15.544 1.00 82.38 72 LYS A N 1
ATOM 574 C CA . LYS A 1 72 ? 10.410 -3.245 -16.888 1.00 82.38 72 LYS A CA 1
ATOM 575 C C . LYS A 1 72 ? 11.937 -3.403 -16.980 1.00 82.38 72 LYS A C 1
ATOM 577 O O . LYS A 1 72 ? 12.429 -4.136 -17.826 1.00 82.38 72 LYS A O 1
ATOM 582 N N . LEU A 1 73 ? 12.692 -2.835 -16.035 1.00 82.31 73 LEU A N 1
ATOM 583 C CA . LEU A 1 73 ? 14.165 -2.886 -16.051 1.00 82.31 73 LEU A CA 1
ATOM 584 C C . LEU A 1 73 ? 14.746 -4.306 -15.915 1.00 82.31 73 LEU A C 1
ATOM 586 O O . LEU A 1 73 ? 15.879 -4.538 -16.319 1.00 82.31 73 LEU A O 1
ATOM 590 N N . GLN A 1 74 ? 13.993 -5.256 -15.355 1.00 81.56 74 GLN A N 1
ATOM 591 C CA . GLN A 1 74 ? 14.402 -6.661 -15.255 1.00 81.56 74 GLN A CA 1
ATOM 592 C C . GLN A 1 74 ? 14.216 -7.454 -16.560 1.00 81.56 74 GLN A C 1
ATOM 594 O O . GLN A 1 74 ? 14.682 -8.591 -16.647 1.00 81.56 74 GLN A O 1
ATOM 599 N N . GLY A 1 75 ? 13.548 -6.893 -17.575 1.00 74.50 75 GLY A N 1
ATOM 600 C CA . GLY A 1 75 ? 13.419 -7.522 -18.887 1.00 74.50 75 GLY A CA 1
ATOM 601 C C . GLY A 1 75 ? 14.764 -7.590 -19.617 1.00 74.50 75 GLY A C 1
ATOM 602 O O . GLY A 1 75 ? 15.485 -6.597 -19.699 1.00 74.50 75 GLY A O 1
ATOM 603 N N . ALA A 1 76 ? 15.107 -8.752 -20.178 1.00 65.50 76 ALA A N 1
ATOM 604 C CA . ALA A 1 76 ? 16.331 -8.907 -20.962 1.00 65.50 76 ALA A CA 1
ATOM 605 C C . ALA A 1 76 ? 16.348 -7.918 -22.143 1.00 65.50 76 ALA A C 1
ATOM 607 O O . ALA A 1 76 ? 15.414 -7.886 -22.941 1.00 65.50 76 ALA A O 1
ATOM 608 N N . GLY A 1 77 ? 17.409 -7.111 -22.237 1.00 67.69 77 GLY A N 1
ATOM 609 C CA . GLY A 1 77 ? 17.578 -6.116 -23.298 1.00 67.69 77 GLY A CA 1
ATOM 610 C C . GLY A 1 77 ? 16.797 -4.811 -23.115 1.00 67.69 77 GLY A C 1
ATOM 611 O O . GLY A 1 77 ? 16.835 -3.996 -24.025 1.00 67.69 77 GLY A O 1
ATOM 612 N N . GLN A 1 78 ? 16.120 -4.581 -21.979 1.00 65.06 78 GLN A N 1
ATOM 613 C CA . GLN A 1 78 ? 15.463 -3.294 -21.720 1.00 65.06 78 GLN A CA 1
ATOM 614 C C . GLN A 1 78 ? 16.454 -2.266 -21.173 1.00 65.06 78 GLN A C 1
ATOM 616 O O . GLN A 1 78 ? 16.961 -2.385 -20.057 1.00 65.06 78 GLN A O 1
ATOM 621 N N . THR A 1 79 ? 16.699 -1.221 -21.955 1.00 69.75 79 THR A N 1
ATOM 622 C CA . THR A 1 79 ? 17.416 -0.021 -21.524 1.00 69.75 79 THR A CA 1
ATOM 623 C C . THR A 1 79 ? 16.429 1.082 -21.137 1.00 69.75 79 THR A C 1
ATOM 625 O O . THR A 1 79 ? 15.244 1.027 -21.461 1.00 69.75 79 THR A O 1
ATOM 628 N N . VAL A 1 80 ? 16.902 2.131 -20.453 1.00 66.56 80 VAL A N 1
ATOM 629 C CA . VAL A 1 80 ? 16.066 3.310 -20.139 1.00 66.56 80 VAL A CA 1
ATOM 630 C C . VAL A 1 80 ? 15.489 3.942 -21.417 1.00 66.56 80 VAL A C 1
ATOM 632 O O . VAL A 1 80 ? 14.385 4.482 -21.385 1.00 66.56 80 VAL A O 1
ATOM 635 N N . LEU A 1 81 ? 16.200 3.827 -22.544 1.00 69.81 81 LEU A N 1
ATOM 636 C CA . LEU A 1 81 ? 15.773 4.332 -23.851 1.00 69.81 81 LEU A CA 1
ATOM 637 C C . LEU A 1 81 ? 14.559 3.568 -24.398 1.00 69.81 81 LEU A C 1
ATOM 639 O O . LEU A 1 81 ? 13.661 4.181 -24.967 1.00 69.81 81 LEU A O 1
ATOM 643 N N . ASP A 1 82 ? 14.475 2.260 -24.150 1.00 67.56 82 ASP A N 1
ATOM 644 C CA . ASP A 1 82 ? 13.347 1.425 -24.588 1.00 67.56 82 ASP A CA 1
ATOM 645 C C . ASP A 1 82 ? 12.049 1.722 -23.818 1.00 67.56 82 ASP A C 1
ATOM 647 O O . ASP A 1 82 ? 10.967 1.305 -24.224 1.00 67.56 82 ASP A O 1
ATOM 651 N N . MET A 1 83 ? 12.134 2.448 -22.698 1.00 67.62 83 MET A N 1
ATOM 652 C CA . MET A 1 83 ? 10.965 2.856 -21.910 1.00 67.62 83 MET A CA 1
ATOM 653 C C . MET A 1 83 ? 10.402 4.218 -22.309 1.00 67.62 83 MET A C 1
ATOM 655 O O . MET A 1 83 ? 9.247 4.502 -21.988 1.00 67.62 83 MET A O 1
ATOM 659 N N . THR A 1 84 ? 11.209 5.065 -22.952 1.00 68.44 84 THR A N 1
ATOM 660 C CA . THR A 1 84 ? 10.832 6.424 -23.371 1.00 68.44 84 THR A CA 1
ATOM 661 C C . THR A 1 84 ? 10.576 6.536 -24.869 1.00 68.44 84 THR A C 1
ATOM 663 O O . THR A 1 84 ? 9.885 7.465 -25.287 1.00 68.44 84 THR A O 1
ATOM 666 N N . LEU A 1 85 ? 11.087 5.602 -25.674 1.00 63.97 85 LEU A N 1
ATOM 667 C CA . LEU A 1 85 ? 10.850 5.567 -27.112 1.00 63.97 85 LEU A CA 1
ATOM 668 C C . LEU A 1 85 ? 9.610 4.722 -27.456 1.00 63.97 85 LEU A C 1
ATOM 670 O O . LEU A 1 85 ? 9.418 3.645 -26.889 1.00 63.97 85 LEU A O 1
ATOM 674 N N . PRO A 1 86 ? 8.756 5.174 -28.395 1.00 59.22 86 PRO A N 1
ATOM 675 C CA . PRO A 1 86 ? 7.714 4.322 -28.955 1.00 59.22 86 PRO A CA 1
ATOM 676 C C . PRO A 1 86 ? 8.344 3.122 -29.689 1.00 59.22 86 PRO A C 1
ATOM 678 O O . PRO A 1 86 ? 9.469 3.226 -30.186 1.00 59.22 86 PRO A O 1
ATOM 681 N N . PRO A 1 87 ? 7.642 1.977 -29.777 1.00 58.31 87 PRO A N 1
ATOM 682 C CA . PRO A 1 87 ? 8.179 0.781 -30.415 1.00 58.31 87 PRO A CA 1
ATOM 683 C C . PRO A 1 87 ? 8.590 1.070 -31.867 1.00 58.31 87 PRO A C 1
ATOM 685 O O . PRO A 1 87 ? 7.825 1.653 -32.636 1.00 58.31 87 PRO A O 1
ATOM 688 N N . LEU A 1 88 ? 9.790 0.610 -32.245 1.00 57.91 88 LEU A N 1
ATOM 689 C CA . LEU A 1 88 ? 10.423 0.795 -33.566 1.00 57.91 88 LEU A CA 1
ATOM 690 C C . LEU A 1 88 ? 9.567 0.322 -34.760 1.00 57.91 88 LEU A C 1
ATOM 692 O O . LEU A 1 88 ? 9.883 0.633 -35.905 1.00 57.91 88 LEU A O 1
ATOM 696 N N . SER A 1 89 ? 8.466 -0.394 -34.517 1.00 55.34 89 SER A N 1
ATOM 697 C CA . SER A 1 89 ? 7.487 -0.785 -35.535 1.00 55.34 89 SER A CA 1
ATOM 698 C C . SER A 1 89 ? 6.629 0.373 -36.066 1.00 55.34 89 SER A C 1
ATOM 700 O O . SER A 1 89 ? 5.882 0.168 -37.016 1.00 55.34 89 SER A O 1
ATOM 702 N N . ALA A 1 90 ? 6.691 1.570 -35.470 1.00 53.03 90 ALA A N 1
ATOM 703 C CA . ALA A 1 90 ? 5.902 2.726 -35.908 1.00 53.03 90 ALA A CA 1
ATOM 704 C C . ALA A 1 90 ? 6.588 3.597 -36.983 1.00 53.03 90 ALA A C 1
ATOM 706 O O . ALA A 1 90 ? 5.970 4.530 -37.486 1.00 53.03 90 ALA A O 1
ATOM 707 N N . THR A 1 91 ? 7.840 3.310 -37.360 1.00 52.88 91 THR A N 1
ATOM 708 C CA . THR A 1 91 ? 8.644 4.208 -38.218 1.00 52.88 91 THR A CA 1
ATOM 709 C C . THR A 1 91 ? 8.656 3.819 -39.706 1.00 52.88 91 THR A C 1
ATOM 711 O O . THR A 1 91 ? 9.324 4.473 -40.498 1.00 52.88 91 THR A O 1
ATOM 714 N N . SER A 1 92 ? 7.917 2.789 -40.135 1.00 44.66 92 SER A N 1
ATOM 715 C CA . SER A 1 92 ? 7.872 2.355 -41.547 1.00 44.66 92 SER A CA 1
ATOM 716 C C . SER A 1 92 ? 6.579 2.733 -42.282 1.00 44.66 92 SER A C 1
ATOM 718 O O . SER A 1 92 ? 6.099 1.962 -43.112 1.00 44.66 92 SER A O 1
ATOM 720 N N . ALA A 1 93 ? 5.987 3.889 -41.972 1.00 44.16 93 ALA A N 1
ATOM 721 C CA . ALA A 1 93 ? 4.858 4.425 -42.731 1.00 44.16 93 ALA A CA 1
ATOM 722 C C . ALA A 1 93 ? 4.861 5.963 -42.755 1.00 44.16 93 ALA A C 1
ATOM 724 O O . ALA A 1 93 ? 4.054 6.598 -42.084 1.00 44.16 93 ALA A O 1
ATOM 725 N N . THR A 1 94 ? 5.767 6.542 -43.544 1.00 41.75 94 THR A N 1
ATOM 726 C CA . THR A 1 94 ? 5.577 7.824 -44.252 1.00 41.75 94 THR A CA 1
ATOM 727 C C . THR A 1 94 ? 6.482 7.846 -45.467 1.00 41.75 94 THR A C 1
ATOM 729 O O . THR A 1 94 ? 7.637 7.387 -45.319 1.00 41.75 94 THR A O 1
#

Foldseek 3Di:
DDDPDDDQPCDDPPNLLSVLVVLVVCVVCLVVVVVVCVVVVHDDVLSVPPVSVVVSVVVSVVSVV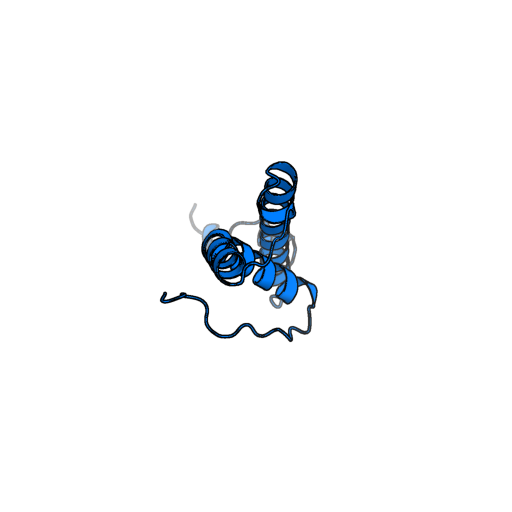VSVVVVQVPDPPDDPCNVVDDPPVVPPDD

Organism: NCBI:txid630683

Radius of gyration: 18.9 Å; chains: 1; bounding box: 34×28×64 Å

Sequence (94 aa):
MDSSYKDLPLHSAVRWLSCGKALERFVGCFDAIKAFLAEKGQDYPELEDEKWVVKLMFLTDITGHLNKLNLKLQGAGQTVLDMTLPPLSATSAT

pLDDT: mean 79.32, std 16.91, range [41.75, 97.0]